Protein AF-A0A7J9KEA3-F1 (afdb_monomer)

Organism: NCBI:txid34283

pLDDT: mean 86.88, std 7.73, range [52.56, 94.31]

Foldseek 3Di:
DVPAWDWDADPNRIDIDGHPVVVVVVCVVCVPDDDDDDDDDDDDPVRVLVVCCVVVVDPDDDDDDDD

Nearest PDB structures (foldseek):
  5fcj-assembly2_C0  TM=4.419E-01  e=5.736E+00  Saccharomyces cerevisiae S288C
  5fci-assembly1_C0  TM=4.500E-01  e=7.577E+00  Saccharomyces cerevisiae S288C
  5l6m-assembly2_L-2  TM=3.476E-01  e=6.593E+00  Caulobacter vibrioides CB15
  6q95-assembly1_X  TM=2.625E-01  e=3.066E+00  Thermus thermophilus HB8

Radius of gyration: 16.86 Å; Cα contacts (8 Å, |Δi|>4): 30; chains: 1; bounding box: 38×32×34 Å

Sequence (67 aa):
MDGDITRTLVNGIPVISFLGRVNQLLIKDMATMVVLKLLGWSIRYNALQNRVCSLWRPSSSFQLMDI

Secondary structure (DSSP, 8-state):
-TTSEEEEEETTEEEEEE-HHHHHHHHHHHTT-------SS---HHHHHHHHHHHH--SS-------

Solvent-accessible surface area (backbone atoms only — not comparable to full-atom values): 4598 Å² total; per-residue (Å²): 122,82,78,47,52,48,77,48,70,58,96,87,41,81,43,78,46,62,38,70,70,53,45,53,51,51,53,60,60,47,73,80,57,80,90,81,84,87,83,80,80,92,73,57,69,70,62,50,51,52,50,49,45,72,74,67,56,65,95,60,92,82,86,87,80,89,131

Structure (mmCIF, N/CA/C/O backbone):
data_AF-A0A7J9KEA3-F1
#
_entry.id   AF-A0A7J9KEA3-F1
#
loop_
_atom_site.group_PDB
_atom_site.id
_atom_site.type_symbol
_atom_site.label_atom_id
_atom_site.label_alt_id
_atom_site.label_comp_id
_atom_site.label_asym_id
_atom_site.label_entity_id
_atom_site.label_seq_id
_atom_site.pdbx_PDB_ins_code
_atom_site.Cartn_x
_atom_site.Cartn_y
_atom_site.Cartn_z
_atom_site.occupancy
_atom_site.B_iso_or_equiv
_atom_site.auth_seq_id
_atom_site.auth_comp_id
_atom_site.auth_asym_id
_atom_site.auth_atom_id
_atom_site.pdbx_PDB_model_num
ATOM 1 N N . MET A 1 1 ? 25.161 -8.005 4.644 1.00 52.56 1 MET A N 1
ATOM 2 C CA . MET A 1 1 ? 23.767 -7.640 4.306 1.00 52.56 1 MET A CA 1
ATOM 3 C C . MET A 1 1 ? 23.365 -8.128 2.912 1.00 52.56 1 MET A C 1
ATOM 5 O O . MET A 1 1 ? 22.215 -8.501 2.760 1.00 52.56 1 MET A O 1
ATOM 9 N N . ASP A 1 2 ? 24.288 -8.281 1.951 1.00 53.88 2 ASP A N 1
ATOM 10 C CA . ASP A 1 2 ? 24.019 -8.874 0.614 1.00 53.88 2 ASP A CA 1
ATOM 11 C C . ASP A 1 2 ? 23.709 -10.384 0.591 1.00 53.88 2 ASP A C 1
ATOM 13 O O . ASP A 1 2 ? 23.634 -10.998 -0.468 1.00 53.88 2 ASP A O 1
ATOM 17 N N . GLY A 1 3 ? 23.542 -11.005 1.759 1.00 61.22 3 GLY A N 1
ATOM 18 C CA . GLY A 1 3 ? 23.213 -12.421 1.866 1.00 61.22 3 GLY A CA 1
ATOM 19 C C . GLY A 1 3 ? 21.718 -12.695 1.788 1.00 61.22 3 GLY A C 1
ATOM 20 O O . GLY A 1 3 ? 21.354 -13.768 1.345 1.00 61.22 3 GLY A O 1
ATOM 21 N N . ASP A 1 4 ? 20.860 -11.749 2.190 1.00 75.88 4 ASP A N 1
ATOM 22 C CA . ASP A 1 4 ? 19.436 -12.020 2.437 1.00 75.88 4 ASP A CA 1
ATOM 23 C C . ASP A 1 4 ? 18.513 -11.780 1.227 1.00 75.88 4 ASP A C 1
ATOM 25 O O . ASP A 1 4 ? 17.338 -12.159 1.253 1.00 75.88 4 ASP A O 1
ATOM 29 N N . ILE A 1 5 ? 19.040 -11.166 0.165 1.00 82.06 5 ILE A N 1
ATOM 30 C CA . ILE A 1 5 ? 18.336 -10.893 -1.091 1.00 82.06 5 ILE A CA 1
ATOM 31 C C . ILE A 1 5 ? 19.245 -11.323 -2.237 1.00 82.06 5 ILE A C 1
ATOM 33 O O . ILE A 1 5 ? 20.298 -10.731 -2.460 1.00 82.06 5 ILE A O 1
ATOM 37 N N . THR A 1 6 ? 18.829 -12.326 -2.997 1.00 86.75 6 THR A N 1
ATOM 38 C CA . THR A 1 6 ? 19.522 -12.756 -4.208 1.00 86.75 6 THR A CA 1
ATOM 39 C C . THR A 1 6 ? 18.836 -12.140 -5.416 1.00 86.75 6 THR A C 1
ATOM 41 O O . THR A 1 6 ? 17.639 -12.327 -5.621 1.00 86.75 6 THR A O 1
ATOM 44 N N . ARG A 1 7 ? 19.589 -11.410 -6.236 1.00 88.81 7 ARG A N 1
ATOM 45 C CA . ARG A 1 7 ? 19.106 -10.875 -7.512 1.00 88.81 7 ARG A CA 1
ATOM 46 C C . ARG A 1 7 ? 19.762 -11.665 -8.633 1.00 88.81 7 ARG A C 1
ATOM 48 O O . ARG A 1 7 ? 20.984 -11.755 -8.687 1.00 88.81 7 ARG A O 1
ATOM 55 N N . THR A 1 8 ? 18.956 -12.256 -9.498 1.00 90.12 8 THR A N 1
ATOM 56 C CA . THR A 1 8 ? 19.412 -13.057 -10.638 1.00 90.12 8 THR A CA 1
ATOM 57 C C . THR A 1 8 ? 18.682 -12.622 -11.901 1.00 90.12 8 THR A C 1
ATOM 59 O O . THR A 1 8 ? 17.708 -11.875 -11.838 1.00 90.12 8 THR A O 1
ATOM 62 N N . LEU A 1 9 ? 19.165 -13.063 -13.057 1.00 92.12 9 LEU A N 1
ATOM 63 C CA . LEU A 1 9 ? 18.530 -12.822 -14.344 1.00 92.12 9 LEU A CA 1
ATOM 64 C C . LEU A 1 9 ? 18.141 -14.177 -14.934 1.00 92.12 9 LEU A C 1
ATOM 66 O O . LEU A 1 9 ? 19.014 -15.002 -15.198 1.00 92.12 9 LEU A O 1
ATOM 70 N N . VAL A 1 10 ? 16.848 -14.413 -15.138 1.00 90.56 10 VAL A N 1
ATOM 71 C CA . VAL A 1 10 ? 16.335 -15.638 -15.764 1.00 90.56 10 VAL A CA 1
ATOM 72 C C . VAL A 1 10 ? 15.685 -15.236 -17.080 1.00 90.56 10 VAL A C 1
ATOM 74 O O . VAL A 1 10 ? 14.712 -14.490 -17.086 1.00 90.56 10 VAL A O 1
ATOM 77 N N . ASN A 1 11 ? 16.248 -15.678 -18.208 1.00 93.19 11 ASN A N 1
ATOM 78 C CA . ASN A 1 11 ? 15.789 -15.310 -19.557 1.00 93.19 11 ASN A CA 1
ATOM 79 C C . ASN A 1 11 ? 15.686 -13.789 -19.793 1.00 93.19 11 ASN A C 1
ATOM 81 O O . ASN A 1 11 ? 14.755 -13.313 -20.435 1.00 93.19 11 ASN A O 1
ATOM 85 N N . GLY A 1 12 ? 16.618 -13.007 -19.239 1.00 89.19 12 GLY A N 1
ATOM 86 C CA . GLY A 1 12 ? 16.582 -11.543 -19.343 1.00 89.19 12 GLY A CA 1
ATOM 87 C C . GLY A 1 12 ? 15.605 -10.858 -18.382 1.00 89.19 12 GLY A C 1
ATOM 88 O O . GLY A 1 12 ? 15.562 -9.632 -18.341 1.00 89.19 12 GLY A O 1
ATOM 89 N N . ILE A 1 13 ? 14.857 -11.622 -17.582 1.00 90.12 13 ILE A N 1
ATOM 90 C CA . ILE A 1 13 ? 13.921 -11.098 -16.587 1.00 90.12 13 ILE A CA 1
ATOM 91 C C . ILE A 1 13 ? 14.620 -11.073 -15.223 1.00 90.12 13 ILE A C 1
ATOM 93 O O . ILE A 1 13 ? 15.144 -12.106 -14.789 1.00 90.12 13 ILE A O 1
ATOM 97 N N . PRO A 1 14 ? 14.660 -9.924 -14.528 1.00 88.62 14 PRO A N 1
ATOM 98 C CA . PRO A 1 14 ? 15.219 -9.858 -13.188 1.00 88.62 14 PRO A CA 1
ATOM 99 C C . PRO A 1 14 ? 14.338 -10.651 -12.220 1.00 88.62 14 PRO A C 1
ATOM 101 O O . PRO A 1 14 ? 13.144 -10.390 -12.081 1.00 88.62 14 PRO A O 1
ATOM 104 N N . VAL A 1 15 ? 14.944 -11.612 -11.531 1.00 90.44 15 VAL A N 1
ATOM 105 C CA . VAL A 1 15 ? 14.320 -12.403 -10.472 1.00 90.44 15 VAL A CA 1
ATOM 106 C C . VAL A 1 15 ? 14.969 -12.029 -9.150 1.00 90.44 15 VAL A C 1
ATOM 108 O O . VAL A 1 15 ? 16.194 -12.050 -9.012 1.00 90.44 15 VAL A O 1
ATOM 111 N N . ILE A 1 16 ? 14.137 -11.689 -8.172 1.00 86.94 16 ILE A N 1
ATOM 112 C CA . ILE A 1 16 ? 14.567 -11.342 -6.821 1.00 86.94 16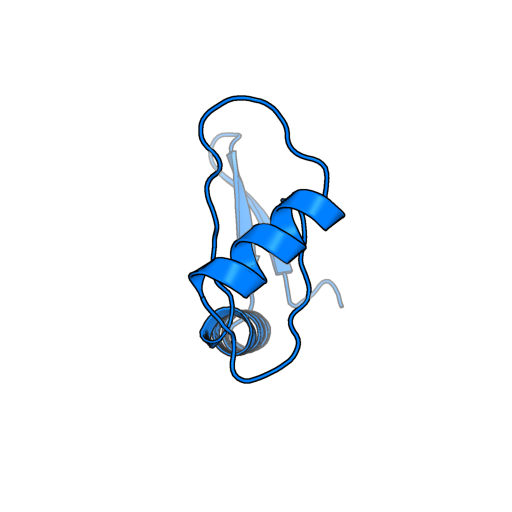 ILE A CA 1
ATOM 113 C C . ILE A 1 16 ? 14.050 -12.424 -5.880 1.00 86.94 16 ILE A C 1
ATOM 115 O O . ILE A 1 16 ? 12.844 -12.625 -5.758 1.00 86.94 16 ILE A O 1
ATOM 119 N N . SER A 1 17 ? 14.974 -13.104 -5.215 1.00 85.25 17 SER A N 1
ATOM 120 C CA . SER A 1 17 ? 14.692 -14.127 -4.215 1.00 85.25 17 SER A CA 1
ATOM 121 C C . SER A 1 17 ? 15.089 -13.608 -2.841 1.00 85.25 17 SER A C 1
ATOM 123 O O . SER A 1 17 ? 16.173 -13.056 -2.668 1.00 85.25 17 SER A O 1
ATOM 125 N N . PHE A 1 18 ? 14.228 -13.806 -1.850 1.00 83.75 18 PHE A N 1
ATOM 126 C CA . PHE A 1 18 ? 14.486 -13.420 -0.466 1.00 83.75 18 PHE A CA 1
ATOM 127 C C . PHE A 1 18 ? 14.781 -14.664 0.369 1.00 83.75 18 PHE A C 1
ATOM 129 O O . PHE A 1 18 ? 14.097 -15.681 0.234 1.00 83.75 18 PHE A O 1
ATOM 136 N N . LEU A 1 19 ? 15.762 -14.586 1.269 1.00 84.44 19 LEU A N 1
ATOM 137 C CA . LEU A 1 19 ? 15.939 -15.615 2.292 1.00 84.44 19 LEU A CA 1
ATOM 138 C C . LEU A 1 19 ? 14.720 -15.663 3.217 1.00 84.44 19 LEU A C 1
ATOM 140 O O . LEU A 1 19 ? 14.060 -14.650 3.459 1.00 84.44 19 LEU A O 1
ATOM 144 N N . GLY A 1 20 ? 14.458 -16.843 3.788 1.00 84.12 20 GLY A N 1
ATOM 145 C CA . GLY A 1 20 ? 13.250 -17.107 4.579 1.00 84.12 20 GLY A CA 1
ATOM 146 C C . GLY A 1 20 ? 12.986 -16.078 5.684 1.00 84.12 20 GLY A C 1
ATOM 147 O O . GLY A 1 20 ? 11.843 -15.684 5.879 1.00 84.12 20 GLY A O 1
ATOM 148 N N . ARG A 1 21 ? 14.039 -15.564 6.335 1.00 84.12 21 ARG A N 1
ATOM 149 C CA . ARG A 1 21 ? 13.931 -14.533 7.382 1.00 84.12 21 ARG A CA 1
ATOM 150 C C . ARG A 1 21 ? 13.377 -13.195 6.866 1.00 84.12 21 ARG A C 1
ATOM 152 O O . ARG A 1 21 ? 12.534 -12.594 7.523 1.00 84.12 21 ARG A O 1
ATOM 159 N N . VAL A 1 22 ? 13.815 -12.740 5.688 1.00 84.19 22 VAL A N 1
ATOM 160 C CA . VAL A 1 22 ? 13.345 -11.479 5.088 1.00 84.19 22 VAL A CA 1
ATOM 161 C C . VAL A 1 22 ? 11.946 -11.662 4.532 1.00 84.19 22 VAL A C 1
ATOM 163 O O . VAL A 1 22 ? 11.103 -10.795 4.71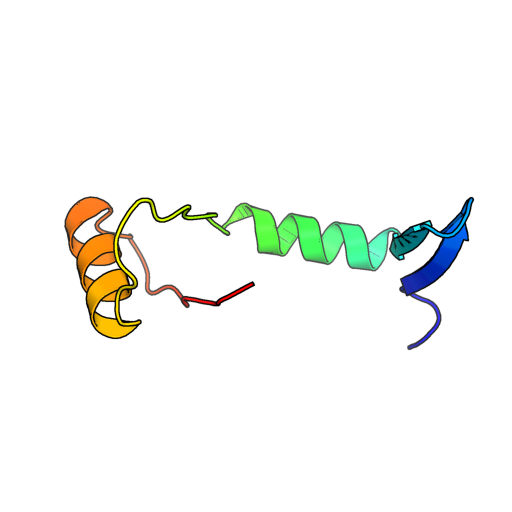9 1.00 84.19 22 VAL A O 1
ATOM 166 N N . ASN A 1 23 ? 11.667 -12.819 3.933 1.00 83.19 23 ASN A N 1
ATOM 167 C CA . ASN A 1 23 ? 10.319 -13.140 3.482 1.00 83.19 23 ASN A CA 1
ATOM 168 C C . ASN A 1 23 ? 9.320 -13.157 4.657 1.00 83.19 23 ASN A C 1
ATOM 170 O O . ASN A 1 23 ? 8.265 -12.543 4.581 1.00 83.19 23 ASN A O 1
ATOM 174 N N . GLN A 1 24 ? 9.678 -13.772 5.789 1.00 86.06 24 GLN A N 1
ATOM 175 C CA . GLN A 1 24 ? 8.845 -13.755 6.997 1.00 86.06 24 GLN A CA 1
ATOM 176 C C . GLN A 1 24 ? 8.620 -12.342 7.546 1.00 86.06 24 GLN A C 1
ATOM 178 O O . GLN A 1 24 ? 7.507 -12.035 7.967 1.00 86.06 24 GLN A O 1
ATOM 183 N N . LEU A 1 25 ? 9.646 -11.485 7.529 1.00 86.06 25 LEU A N 1
ATOM 184 C CA . LEU A 1 25 ? 9.508 -10.086 7.936 1.00 86.06 25 LEU A CA 1
ATOM 185 C C . LEU A 1 25 ? 8.549 -9.331 7.006 1.00 86.06 25 LEU A C 1
ATOM 187 O O . LEU A 1 25 ? 7.613 -8.701 7.483 1.00 86.06 25 LEU A O 1
ATOM 191 N N . LEU A 1 26 ? 8.727 -9.471 5.689 1.00 83.75 26 LEU A N 1
ATOM 192 C CA . LEU A 1 26 ? 7.859 -8.845 4.692 1.00 83.75 26 LEU A CA 1
ATOM 193 C C . LEU A 1 26 ? 6.411 -9.324 4.821 1.00 83.75 26 LEU A C 1
ATOM 195 O O . LEU A 1 26 ? 5.508 -8.500 4.828 1.00 83.75 26 LEU A O 1
ATOM 199 N N . ILE A 1 27 ? 6.175 -10.630 4.981 1.00 86.06 27 ILE A N 1
ATOM 200 C CA . ILE A 1 27 ? 4.827 -11.182 5.183 1.00 86.06 27 ILE A CA 1
ATOM 201 C C . ILE A 1 27 ? 4.199 -10.621 6.462 1.00 86.06 27 ILE A C 1
ATOM 203 O O . ILE A 1 27 ? 3.022 -10.260 6.459 1.00 86.06 27 ILE A O 1
ATOM 207 N N . LYS A 1 28 ? 4.971 -10.536 7.551 1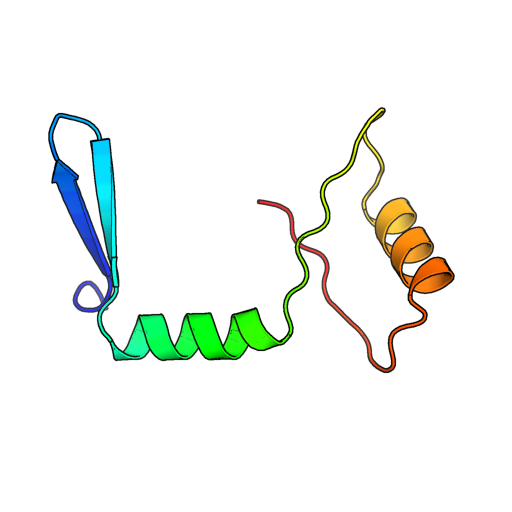.00 88.62 28 LYS A N 1
ATOM 208 C CA . LYS A 1 28 ? 4.492 -9.987 8.823 1.00 88.62 28 LYS A CA 1
ATOM 209 C C . LYS A 1 28 ? 4.086 -8.519 8.684 1.00 88.62 28 LYS A C 1
ATOM 211 O O . LYS A 1 28 ? 3.025 -8.151 9.180 1.00 88.62 28 LYS A O 1
ATOM 216 N N . ASP A 1 29 ? 4.889 -7.711 8.001 1.00 84.88 29 ASP A N 1
ATOM 217 C CA . ASP A 1 29 ? 4.601 -6.288 7.798 1.00 84.88 29 ASP A CA 1
ATOM 218 C C . ASP A 1 29 ? 3.459 -6.079 6.789 1.00 84.88 29 ASP A C 1
ATOM 220 O O . ASP A 1 29 ? 2.602 -5.217 6.972 1.00 84.88 29 ASP A O 1
ATOM 224 N N . MET A 1 30 ? 3.382 -6.914 5.749 1.00 86.69 30 MET A N 1
ATOM 225 C CA . MET A 1 30 ? 2.299 -6.882 4.763 1.00 86.69 30 MET A CA 1
ATOM 226 C C . MET A 1 30 ? 0.956 -7.350 5.328 1.00 86.69 30 MET A C 1
ATOM 228 O O . MET A 1 30 ? -0.077 -7.001 4.763 1.00 86.69 30 MET A O 1
ATOM 232 N N . ALA A 1 31 ? 0.935 -8.090 6.442 1.00 89.56 31 ALA A N 1
ATOM 233 C CA . ALA A 1 31 ? -0.305 -8.569 7.057 1.00 89.56 31 ALA A CA 1
ATOM 234 C C . ALA A 1 31 ? -1.266 -7.430 7.450 1.00 89.56 31 ALA A C 1
ATOM 236 O O . ALA A 1 31 ? -2.475 -7.648 7.528 1.00 89.56 31 ALA A O 1
ATOM 237 N N . THR A 1 32 ? -0.747 -6.221 7.681 1.00 87.19 32 THR A N 1
ATOM 238 C CA . THR A 1 32 ? -1.537 -5.015 7.980 1.00 87.19 32 THR A CA 1
ATOM 239 C C . THR A 1 32 ? -1.507 -3.979 6.852 1.00 87.19 32 THR A C 1
ATOM 241 O O . THR A 1 32 ? -2.104 -2.909 6.985 1.00 87.19 32 THR A O 1
ATOM 244 N N . MET A 1 33 ? -0.844 -4.280 5.731 1.00 90.31 33 MET A N 1
ATOM 245 C CA . MET A 1 33 ? -0.754 -3.395 4.573 1.00 90.31 33 MET A CA 1
ATOM 246 C C . MET A 1 33 ? -1.972 -3.561 3.661 1.00 90.31 33 MET A C 1
ATOM 248 O O . MET A 1 33 ? -2.447 -4.667 3.409 1.00 90.31 33 MET A O 1
ATOM 252 N N . VAL A 1 34 ? -2.452 -2.448 3.109 1.00 87.75 34 VAL A N 1
ATOM 253 C CA . VAL A 1 34 ? -3.563 -2.431 2.154 1.00 87.75 34 VAL A CA 1
ATOM 254 C C . VAL A 1 34 ? -3.102 -1.786 0.857 1.00 87.75 34 VAL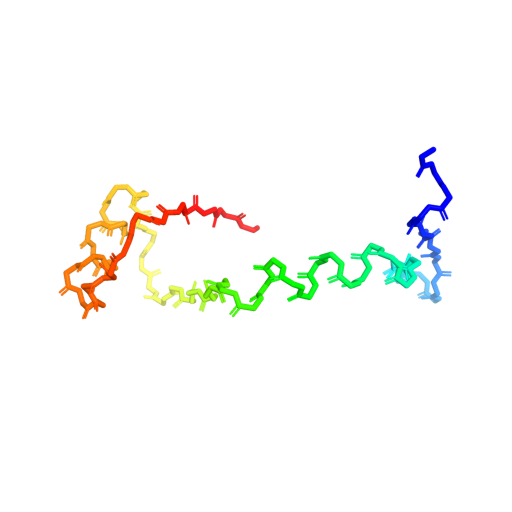 A C 1
ATOM 256 O O . VAL A 1 34 ? -2.631 -0.650 0.854 1.00 87.75 34 VAL A O 1
ATOM 259 N N . VAL A 1 35 ? -3.283 -2.491 -0.260 1.00 89.31 35 VAL A N 1
ATOM 260 C CA . VAL A 1 35 ? -2.988 -1.962 -1.596 1.00 89.31 35 VAL A CA 1
ATOM 261 C C . VAL A 1 35 ? -4.225 -1.261 -2.150 1.00 89.31 35 VAL A C 1
ATOM 263 O O . VAL A 1 35 ? -5.273 -1.875 -2.346 1.00 89.31 35 VAL A O 1
ATOM 266 N N . LEU A 1 36 ? -4.096 0.036 -2.430 1.00 88.44 36 LEU A N 1
ATOM 267 C CA . LEU A 1 36 ? -5.155 0.864 -3.005 1.00 88.44 36 LEU A CA 1
ATOM 268 C C . LEU A 1 36 ? -4.833 1.171 -4.468 1.00 88.44 36 LEU A C 1
ATOM 270 O O . LEU A 1 36 ? -3.881 1.889 -4.765 1.00 88.44 36 LEU A O 1
ATOM 274 N N . LYS A 1 37 ? -5.653 0.668 -5.396 1.00 89.25 37 LYS A N 1
ATOM 275 C CA . LYS A 1 37 ? -5.561 1.036 -6.813 1.00 89.25 37 LYS A CA 1
ATOM 276 C C . LYS A 1 37 ? -6.477 2.220 -7.103 1.00 89.25 37 LYS A C 1
ATOM 278 O O . LYS A 1 37 ? -7.691 2.127 -6.935 1.00 89.25 37 LYS A O 1
ATOM 283 N N . LEU A 1 38 ? -5.899 3.318 -7.578 1.00 87.12 38 LEU A N 1
ATOM 284 C CA . LEU A 1 38 ? -6.654 4.486 -8.016 1.00 87.12 38 LEU A CA 1
ATOM 285 C C . LEU A 1 38 ? -7.044 4.353 -9.486 1.00 87.12 38 LEU A C 1
ATOM 287 O O . LEU A 1 38 ? -6.228 3.985 -10.328 1.00 87.12 38 LEU A O 1
ATOM 291 N N . LEU A 1 39 ? -8.300 4.669 -9.787 1.00 87.69 39 LEU A N 1
ATOM 292 C CA . LEU A 1 39 ? -8.831 4.744 -11.144 1.00 87.69 39 LEU A CA 1
ATOM 293 C C . LEU A 1 39 ? -9.250 6.196 -11.408 1.00 87.69 39 LEU A C 1
ATOM 295 O O . LEU A 1 39 ? -10.001 6.766 -10.617 1.00 87.69 39 LEU A O 1
ATOM 299 N N . GLY A 1 40 ? -8.773 6.791 -12.505 1.00 84.88 40 GLY A N 1
ATOM 300 C CA . GLY A 1 40 ? -9.094 8.170 -12.897 1.00 84.88 40 GLY A CA 1
ATOM 301 C C . GLY A 1 40 ? -7.934 9.161 -12.734 1.00 84.88 40 GLY A C 1
ATOM 302 O O . GLY A 1 40 ? -6.774 8.793 -12.905 1.00 84.88 40 GLY A O 1
ATOM 303 N N . TRP A 1 41 ? -8.255 10.433 -12.460 1.00 84.00 41 TRP A N 1
ATOM 304 C CA . TRP A 1 41 ? -7.281 11.534 -12.352 1.00 84.00 41 TRP A CA 1
ATOM 305 C C . TRP A 1 41 ? -6.308 11.305 -11.182 1.00 84.00 41 TRP A C 1
ATOM 307 O O . TRP A 1 41 ? -6.704 10.834 -10.113 1.00 84.00 41 TRP A O 1
ATOM 317 N N . SER A 1 42 ? -5.043 11.691 -11.369 1.00 86.06 42 SER A N 1
ATOM 318 C CA . SER A 1 42 ? -4.083 11.890 -10.277 1.00 86.06 42 SER A CA 1
ATOM 319 C C . SER A 1 42 ? -4.665 12.693 -9.099 1.00 86.06 42 SER A C 1
ATOM 321 O O . SER A 1 42 ? -5.324 13.722 -9.245 1.00 86.06 42 SER A O 1
ATO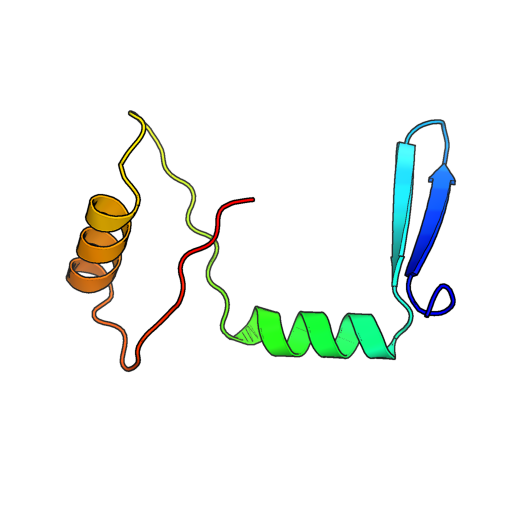M 323 N N . ILE A 1 43 ? -4.401 12.211 -7.891 1.00 90.31 43 ILE A N 1
ATOM 324 C CA . ILE A 1 43 ? -4.836 12.821 -6.635 1.00 90.31 43 ILE A CA 1
ATOM 325 C C . ILE A 1 43 ? -3.601 13.183 -5.815 1.00 90.31 43 ILE A C 1
ATOM 327 O O . ILE A 1 43 ? -2.595 12.478 -5.843 1.00 90.31 43 ILE A O 1
ATOM 331 N N . ARG A 1 44 ? -3.660 14.289 -5.069 1.00 90.69 44 ARG A N 1
ATOM 332 C CA . ARG A 1 44 ? -2.594 14.636 -4.120 1.00 90.69 44 ARG A CA 1
ATOM 333 C C . ARG A 1 44 ? -2.647 13.717 -2.898 1.00 90.69 44 ARG A C 1
ATOM 335 O O . ARG A 1 44 ? -3.734 13.358 -2.449 1.00 90.69 44 ARG A O 1
ATOM 342 N N . TYR A 1 45 ? -1.490 13.447 -2.301 1.00 90.50 45 TYR A N 1
ATOM 343 C CA . TYR A 1 45 ? -1.341 12.593 -1.115 1.00 90.50 45 TYR A CA 1
ATOM 344 C C . TYR A 1 45 ? -2.308 12.929 0.027 1.00 90.50 45 TYR A C 1
ATOM 346 O O . TYR A 1 45 ? -3.064 12.063 0.455 1.00 90.50 45 TYR A O 1
ATOM 354 N N . ASN A 1 46 ? -2.372 14.191 0.466 1.00 92.69 46 ASN A N 1
ATOM 355 C CA . ASN A 1 46 ? -3.270 14.582 1.563 1.00 92.69 46 ASN A CA 1
ATOM 356 C C . ASN A 1 46 ? -4.750 14.350 1.222 1.00 92.69 46 ASN A C 1
ATOM 358 O O . ASN A 1 46 ? -5.534 13.946 2.076 1.00 92.69 46 ASN A O 1
ATOM 362 N N . ALA A 1 47 ? -5.141 14.591 -0.033 1.00 93.00 47 ALA A N 1
ATOM 363 C CA . ALA A 1 47 ? -6.511 14.355 -0.474 1.00 93.00 47 ALA A CA 1
ATOM 364 C C . ALA A 1 47 ? -6.837 12.853 -0.499 1.00 93.00 47 ALA A C 1
ATOM 366 O O . ALA A 1 47 ? -7.935 12.464 -0.100 1.00 93.00 47 ALA A O 1
ATOM 367 N N . LEU A 1 48 ? -5.880 12.008 -0.900 1.00 92.50 48 LEU A N 1
ATOM 368 C CA . LEU A 1 48 ? -6.023 10.556 -0.826 1.00 92.50 48 LEU A CA 1
ATOM 369 C C . LEU A 1 48 ? -6.129 10.076 0.621 1.00 92.50 48 LEU A C 1
ATOM 371 O O . LEU A 1 48 ? -7.059 9.342 0.945 1.00 92.50 48 LEU A O 1
ATOM 375 N N . GLN A 1 49 ? -5.231 10.530 1.495 1.00 92.50 49 GLN A N 1
ATOM 376 C CA . GLN A 1 49 ? -5.227 10.158 2.907 1.00 92.50 49 GLN A CA 1
ATOM 377 C C . GLN A 1 49 ? -6.555 10.525 3.582 1.00 92.50 49 GLN A C 1
ATOM 379 O O . GLN A 1 49 ? -7.174 9.672 4.213 1.00 92.50 49 GLN A O 1
ATOM 384 N N . ASN A 1 50 ? -7.057 11.746 3.365 1.00 93.44 50 ASN A N 1
ATOM 385 C CA . ASN A 1 50 ? -8.357 12.176 3.887 1.00 93.44 50 ASN A CA 1
ATOM 386 C C . ASN A 1 50 ? -9.509 11.304 3.373 1.00 93.44 50 ASN A C 1
ATOM 388 O O . ASN A 1 50 ? -10.418 10.972 4.134 1.00 93.44 50 ASN A O 1
ATOM 392 N N . ARG A 1 51 ? -9.472 10.912 2.093 1.00 92.44 51 ARG A N 1
ATOM 393 C CA . ARG A 1 51 ? -10.496 10.052 1.490 1.00 92.44 51 ARG A CA 1
ATOM 394 C C . ARG A 1 51 ? -10.460 8.629 2.048 1.00 92.44 51 ARG A C 1
ATOM 396 O O . ARG A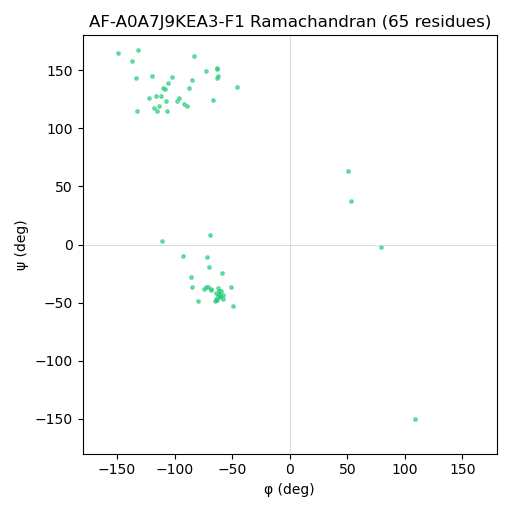 1 51 ? -11.514 8.048 2.285 1.00 92.44 51 ARG A O 1
ATOM 403 N N . VAL A 1 52 ? -9.272 8.080 2.289 1.00 92.62 52 VAL A N 1
ATOM 404 C CA . VAL A 1 52 ? -9.114 6.776 2.952 1.00 92.62 52 VAL A CA 1
ATOM 405 C C . VAL A 1 52 ? -9.634 6.852 4.388 1.00 92.62 52 VAL A C 1
ATOM 407 O O . VAL A 1 52 ? -10.437 6.010 4.784 1.00 92.62 52 VAL A O 1
ATOM 410 N N . CYS A 1 53 ? -9.267 7.893 5.143 1.00 93.56 53 CYS A N 1
ATOM 411 C CA . CYS A 1 53 ? -9.759 8.108 6.505 1.00 93.56 53 CYS A CA 1
ATOM 412 C C . CYS A 1 53 ? -11.288 8.217 6.569 1.00 93.56 53 CYS A C 1
ATOM 414 O O . CYS A 1 53 ? -11.901 7.636 7.462 1.00 93.56 53 CYS A O 1
ATOM 416 N N . SER A 1 54 ? -11.912 8.948 5.640 1.00 94.31 54 SER A N 1
ATOM 417 C CA . SER A 1 54 ? -13.362 9.167 5.663 1.00 94.31 54 SER A CA 1
ATOM 418 C C . SER A 1 54 ? -14.165 7.915 5.305 1.00 94.31 54 SER A C 1
ATOM 420 O O . SER A 1 54 ? -15.214 7.685 5.909 1.00 94.31 54 SER A O 1
ATOM 422 N N . LEU A 1 55 ? -13.668 7.104 4.363 1.00 92.62 55 LEU A N 1
AT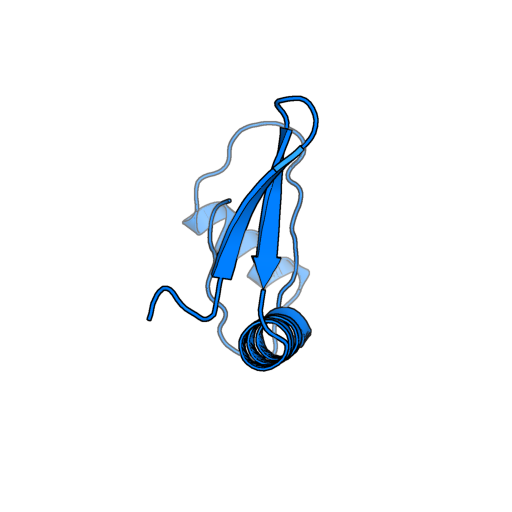OM 423 C CA . LEU A 1 55 ? -14.322 5.872 3.916 1.00 92.62 55 LEU A CA 1
ATOM 424 C C . LEU A 1 55 ? -14.087 4.702 4.8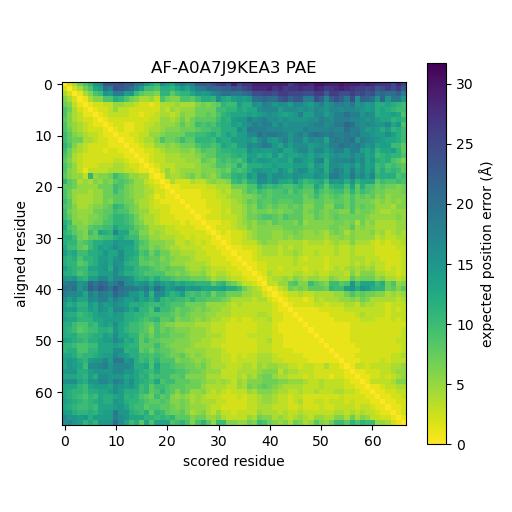73 1.00 92.62 55 LEU A C 1
ATOM 426 O O . LEU A 1 55 ? -15.034 4.010 5.232 1.00 92.62 55 LEU A O 1
ATOM 430 N N . TRP A 1 56 ? -12.834 4.476 5.273 1.00 92.00 56 TRP A N 1
ATOM 431 C CA . TRP A 1 56 ? -12.456 3.314 6.078 1.00 92.00 56 TRP A CA 1
ATOM 432 C C . TRP A 1 56 ? -12.663 3.560 7.573 1.00 92.00 56 TRP A C 1
ATOM 434 O O . TRP A 1 56 ? -13.061 2.646 8.286 1.00 92.00 56 TRP A O 1
ATOM 444 N N . ARG A 1 57 ? -12.406 4.784 8.062 1.00 92.69 57 ARG A N 1
ATOM 445 C CA . ARG A 1 57 ? -12.341 5.114 9.501 1.00 92.69 57 ARG A CA 1
ATOM 446 C C . ARG A 1 57 ? -11.417 4.153 10.270 1.00 92.69 57 ARG A C 1
ATOM 448 O O . ARG A 1 57 ? -11.884 3.389 11.113 1.00 92.69 57 ARG A O 1
ATOM 455 N N . PRO A 1 58 ? -10.112 4.143 9.956 1.00 90.00 58 PRO A N 1
ATOM 456 C CA . PRO A 1 58 ? -9.181 3.197 10.556 1.00 90.00 58 PRO A CA 1
ATOM 457 C C . PRO A 1 58 ? -9.094 3.389 12.075 1.00 90.00 58 PRO A C 1
ATOM 459 O O . PRO A 1 58 ? -9.154 4.508 12.582 1.00 90.00 58 PRO A O 1
ATOM 462 N N . SER A 1 59 ? -8.919 2.285 12.802 1.00 90.44 59 SER A N 1
ATOM 463 C CA . SER A 1 59 ? -8.807 2.270 14.268 1.00 90.44 59 SER A CA 1
ATOM 464 C C . SER A 1 59 ? -7.489 2.850 14.791 1.00 90.44 59 SER A C 1
ATOM 466 O O . SER A 1 59 ? -7.318 3.029 15.994 1.00 90.44 59 SER A O 1
ATOM 468 N N . SER A 1 60 ? -6.520 3.094 13.913 1.00 89.38 60 SER A N 1
ATOM 469 C CA . SER A 1 60 ? -5.194 3.610 14.248 1.00 89.38 60 SER A CA 1
ATOM 470 C C . SER A 1 60 ? -4.658 4.457 13.098 1.00 89.38 60 SER A C 1
ATOM 472 O O . SER A 1 60 ? -5.183 4.415 11.982 1.00 89.38 60 SER A O 1
ATOM 474 N N . SER A 1 61 ? -3.619 5.246 13.367 1.00 90.19 61 SER A N 1
ATOM 475 C CA . SER A 1 61 ? -2.914 5.972 12.314 1.00 90.19 61 SER A CA 1
ATOM 476 C C . SER A 1 61 ? -2.259 4.996 11.334 1.00 90.19 61 SER A C 1
ATOM 478 O O . SER A 1 61 ? -1.881 3.881 11.689 1.00 90.19 61 SER A O 1
ATOM 480 N N . PHE A 1 62 ? -2.126 5.428 10.084 1.00 91.00 62 PHE A N 1
ATOM 481 C CA . PHE A 1 62 ? -1.471 4.666 9.030 1.00 91.00 62 PHE A CA 1
ATOM 482 C C . PHE A 1 62 ? -0.575 5.584 8.203 1.00 91.00 62 PHE A C 1
ATOM 484 O O . PHE A 1 62 ? -0.762 6.805 8.168 1.00 91.00 62 PHE A O 1
ATOM 491 N N . GLN A 1 63 ? 0.394 4.974 7.531 1.00 89.94 63 GLN A N 1
ATOM 492 C CA . GLN A 1 63 ? 1.271 5.641 6.580 1.00 89.94 63 GLN A CA 1
ATOM 493 C C . GLN A 1 63 ? 0.822 5.316 5.157 1.00 89.94 63 GLN A C 1
ATOM 495 O O . GLN A 1 63 ? 0.344 4.217 4.880 1.00 89.94 63 GLN A O 1
ATOM 500 N N . LEU A 1 64 ? 0.956 6.295 4.266 1.00 90.81 64 LEU A N 1
ATOM 501 C CA . LEU A 1 64 ? 0.684 6.146 2.843 1.00 90.81 64 LEU A CA 1
ATOM 502 C C . LEU A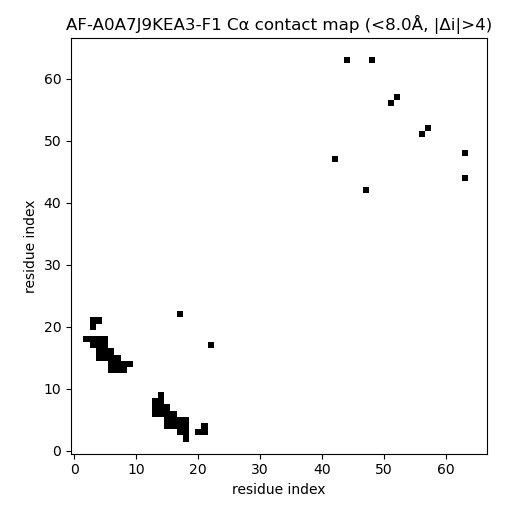 1 64 ? 2.024 6.170 2.103 1.00 90.81 64 LEU A C 1
ATOM 504 O O . LEU A 1 64 ? 2.854 7.032 2.383 1.00 90.81 64 LEU A O 1
ATOM 508 N N . MET A 1 65 ? 2.214 5.239 1.175 1.00 88.62 65 MET A N 1
ATOM 509 C CA . MET A 1 65 ? 3.434 5.090 0.381 1.00 88.62 65 MET A CA 1
ATOM 510 C C . MET A 1 65 ? 3.052 4.913 -1.091 1.00 88.62 65 MET A C 1
ATOM 512 O O . MET A 1 65 ? 2.036 4.270 -1.375 1.00 88.62 65 MET A O 1
ATOM 516 N N . ASP A 1 66 ? 3.837 5.478 -2.006 1.00 83.88 66 ASP A N 1
ATOM 517 C CA . ASP A 1 66 ? 3.796 5.109 -3.422 1.00 83.88 66 ASP A CA 1
ATOM 518 C C . ASP A 1 66 ? 4.653 3.870 -3.683 1.00 83.88 66 ASP A C 1
ATOM 520 O O . ASP A 1 66 ? 5.464 3.447 -2.855 1.00 83.88 66 ASP A O 1
ATOM 524 N N . ILE A 1 67 ? 4.390 3.257 -4.836 1.00 75.88 67 ILE A N 1
ATOM 525 C CA . ILE A 1 67 ? 5.096 2.099 -5.380 1.00 75.88 67 ILE A CA 1
ATOM 526 C C . ILE A 1 67 ? 5.613 2.491 -6.759 1.00 75.88 67 ILE A C 1
ATOM 528 O O . ILE A 1 67 ? 4.820 3.109 -7.510 1.00 75.88 67 ILE A O 1
#

Mean predicted aligned error: 7.87 Å